Protein AF-E9SA96-F1 (afdb_monomer)

Solvent-accessible surface area (backbone atoms only — not comparable to full-atom values): 6809 Å² total; per-residue (Å²): 106,60,88,75,26,77,42,76,46,73,60,72,43,76,54,90,50,52,69,91,67,52,93,48,76,73,40,43,48,64,61,54,49,51,52,53,52,50,50,52,49,49,55,49,36,46,77,73,65,32,39,71,46,79,43,67,69,62,92,63,46,56,62,51,48,33,70,76,70,65,59,61,86,58,42,44,66,74,36,45,30,18,34,32,73,63,65,91,85,64,78,75,81,80,78,79,88,75,66,60,79,83,71,60,67,79,101,52,134

Sequence (109 aa):
MLFDASAVIIPLLKQKTDILQPENISHLNGFASIWCSIENLFLSATAEGYGCNLRVPLGNEEEYARKVLGFPEDYFMPCFIGIGKPHKDIVPVKQKEINIKERIHWDTF

Organism: NCBI:txid246199

Foldseek 3Di:
DQVPFPDKDWQKFQQPADPVDGPDPVSCVSVVVSVVVVVVVQVVLVVVQKHKDKDADDDCVQVVVCVVVVDDPSIDTGTMMGIHHDDPPDDPDDDDDDDVVVVDDDPDD

Structure (mmCIF, N/CA/C/O backbone):
data_AF-E9SA96-F1
#
_entry.id   AF-E9SA96-F1
#
loop_
_atom_site.group_PDB
_atom_site.id
_atom_site.type_symbol
_atom_site.label_atom_id
_atom_site.label_alt_id
_atom_site.label_comp_id
_atom_site.label_asym_id
_atom_site.label_entity_id
_atom_site.label_seq_id
_atom_site.pdbx_PDB_ins_code
_atom_site.Cartn_x
_atom_site.Cartn_y
_atom_site.Cartn_z
_atom_site.occupancy
_atom_site.B_iso_or_equiv
_atom_site.auth_seq_id
_atom_site.auth_comp_id
_atom_site.auth_asym_id
_atom_site.auth_atom_id
_atom_site.pdbx_PDB_model_num
ATOM 1 N N . MET A 1 1 ? -5.127 13.550 10.138 1.00 77.25 1 MET A N 1
ATOM 2 C CA . MET A 1 1 ? -5.333 12.207 9.532 1.00 77.25 1 MET A CA 1
ATOM 3 C C . MET A 1 1 ? -4.088 11.318 9.628 1.00 77.25 1 MET A C 1
ATOM 5 O O . MET A 1 1 ? -4.179 10.290 10.279 1.00 77.25 1 MET A O 1
ATOM 9 N N . LEU A 1 2 ? -2.935 11.683 9.037 1.00 90.19 2 LEU A N 1
ATOM 10 C CA . LEU A 1 2 ? -1.659 10.977 9.297 1.00 90.19 2 LEU A CA 1
ATOM 11 C C . LEU A 1 2 ? -1.010 11.421 10.616 1.00 90.19 2 LEU A C 1
ATOM 13 O O . LEU A 1 2 ? -0.554 10.585 11.380 1.00 90.19 2 LEU A O 1
ATOM 17 N N . PHE A 1 3 ? -1.018 12.728 10.896 1.00 90.56 3 PHE A N 1
ATOM 18 C CA . PHE A 1 3 ? -0.444 13.302 12.120 1.00 90.56 3 PHE A CA 1
ATOM 19 C C . PHE A 1 3 ? -1.127 12.798 13.403 1.00 90.56 3 PHE A C 1
ATOM 21 O O . PHE A 1 3 ? -0.476 12.611 14.420 1.00 90.56 3 PHE A O 1
ATOM 28 N N . ASP A 1 4 ? -2.433 12.534 13.323 1.00 90.44 4 ASP A N 1
ATOM 29 C CA . ASP A 1 4 ? -3.246 12.035 14.441 1.00 90.44 4 ASP A CA 1
ATOM 30 C C . ASP A 1 4 ? -3.297 10.498 14.500 1.00 90.44 4 ASP A C 1
ATOM 32 O O . ASP A 1 4 ? -3.971 9.929 15.359 1.00 90.44 4 ASP A O 1
ATOM 36 N N . ALA A 1 5 ? -2.643 9.806 13.558 1.00 94.06 5 ALA A N 1
ATOM 37 C CA . ALA A 1 5 ? -2.591 8.352 13.568 1.00 94.06 5 ALA A CA 1
ATOM 38 C C . ALA A 1 5 ? -1.715 7.866 14.730 1.00 94.06 5 ALA A C 1
ATOM 40 O O . ALA A 1 5 ? -0.719 8.491 15.088 1.00 94.06 5 ALA A O 1
ATOM 41 N N . SER A 1 6 ? -2.059 6.713 15.305 1.00 95.31 6 SER A N 1
ATOM 42 C CA . SER A 1 6 ? -1.246 6.093 16.358 1.00 95.31 6 SER A CA 1
ATOM 43 C C . SER A 1 6 ? 0.088 5.578 15.818 1.00 95.31 6 SER A C 1
ATOM 45 O O . SER A 1 6 ? 1.078 5.559 16.543 1.00 95.31 6 SER A O 1
ATOM 47 N N . ALA A 1 7 ? 0.116 5.171 14.548 1.00 95.75 7 ALA A N 1
ATOM 48 C CA . ALA A 1 7 ? 1.335 4.869 13.818 1.00 95.75 7 ALA A CA 1
ATOM 49 C C . ALA A 1 7 ? 1.188 5.240 12.338 1.00 95.75 7 ALA A C 1
ATOM 51 O O . ALA A 1 7 ? 0.086 5.234 11.781 1.00 95.75 7 ALA A O 1
ATOM 52 N N . VAL A 1 8 ? 2.325 5.520 11.701 1.00 96.50 8 VAL A N 1
ATOM 53 C CA . VAL A 1 8 ? 2.435 5.678 10.250 1.00 96.50 8 VAL A CA 1
ATOM 54 C C . VAL A 1 8 ? 3.267 4.524 9.706 1.00 96.50 8 VAL A C 1
ATOM 56 O O . VAL A 1 8 ? 4.395 4.300 10.139 1.00 96.50 8 VAL A O 1
ATOM 59 N N . ILE A 1 9 ? 2.692 3.789 8.764 1.00 96.81 9 ILE A N 1
ATOM 60 C CA . ILE A 1 9 ? 3.305 2.659 8.078 1.00 96.81 9 ILE A CA 1
ATOM 61 C C . ILE A 1 9 ? 3.705 3.112 6.677 1.00 96.81 9 ILE A C 1
ATOM 63 O O . ILE A 1 9 ? 2.913 3.721 5.952 1.00 96.81 9 ILE A O 1
ATOM 67 N N . ILE A 1 10 ? 4.939 2.781 6.303 1.00 97.12 10 ILE A N 1
ATOM 68 C CA . ILE A 1 10 ? 5.500 3.034 4.980 1.00 97.12 10 ILE A CA 1
ATOM 69 C C . ILE A 1 10 ? 5.712 1.683 4.292 1.00 97.12 10 ILE A C 1
ATOM 71 O O . ILE A 1 10 ? 6.707 1.010 4.568 1.00 97.12 10 ILE A O 1
ATOM 75 N N . PRO A 1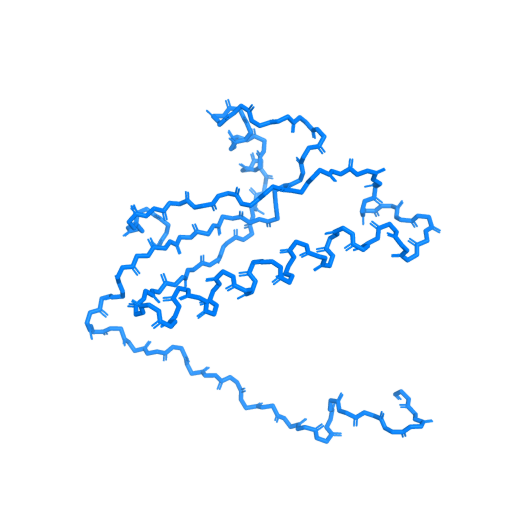 11 ? 4.768 1.226 3.453 1.00 97.19 11 PRO A N 1
ATOM 76 C CA . PRO A 1 11 ? 4.964 0.023 2.664 1.00 97.19 11 PRO A CA 1
ATOM 77 C C . PRO A 1 11 ? 6.045 0.284 1.611 1.00 97.19 11 PRO A C 1
ATOM 79 O O . PRO A 1 11 ? 6.072 1.341 0.983 1.00 97.19 11 PRO A O 1
ATOM 82 N N . LEU A 1 12 ? 6.938 -0.683 1.424 1.00 96.88 12 LEU A N 1
ATOM 83 C CA . LEU A 1 12 ? 8.060 -0.571 0.501 1.00 96.88 12 LEU A CA 1
ATOM 84 C C . LEU A 1 12 ? 8.102 -1.797 -0.410 1.00 96.88 12 LEU A C 1
ATOM 86 O O . LEU A 1 12 ? 8.081 -2.935 0.058 1.00 96.88 12 LEU A O 1
ATOM 90 N N . LEU A 1 13 ? 8.189 -1.560 -1.716 1.00 95.06 13 LEU A N 1
ATOM 91 C CA . LEU A 1 13 ? 8.363 -2.590 -2.735 1.00 95.06 13 LEU A CA 1
ATOM 92 C C . LEU A 1 13 ? 9.755 -2.462 -3.330 1.00 95.06 13 LEU A C 1
ATOM 94 O O . LEU A 1 13 ? 10.059 -1.438 -3.929 1.00 95.06 13 LEU A O 1
ATOM 98 N N . LYS A 1 14 ? 10.560 -3.521 -3.273 1.00 94.38 14 LYS A N 1
ATOM 99 C CA . LYS A 1 14 ? 11.806 -3.564 -4.039 1.00 94.38 14 LYS A CA 1
ATOM 100 C C . LYS A 1 14 ? 11.497 -3.523 -5.542 1.00 94.38 14 LYS A C 1
ATOM 102 O O . LYS A 1 14 ? 10.954 -4.492 -6.081 1.00 94.38 14 LYS A O 1
ATOM 107 N N . GLN A 1 15 ? 11.839 -2.428 -6.211 1.00 87.44 15 GLN A N 1
ATOM 108 C CA . GLN A 1 15 ? 11.685 -2.271 -7.652 1.00 87.44 15 GLN A CA 1
ATOM 109 C C . GLN A 1 15 ? 12.746 -3.097 -8.371 1.00 87.44 15 GLN A C 1
ATOM 111 O O . GLN A 1 15 ? 13.939 -2.824 -8.300 1.00 87.44 15 GLN A O 1
ATOM 116 N N . LYS A 1 16 ? 12.297 -4.136 -9.074 1.00 89.50 16 LYS A N 1
ATOM 117 C CA . LYS A 1 16 ? 13.148 -4.928 -9.977 1.00 89.50 16 LYS A CA 1
ATOM 118 C C . LYS A 1 16 ? 13.030 -4.478 -11.433 1.00 89.50 16 LYS A C 1
ATOM 120 O O . LYS A 1 16 ? 13.797 -4.935 -12.270 1.00 89.50 16 LYS A O 1
ATOM 125 N N . THR A 1 17 ? 12.040 -3.641 -11.723 1.00 91.75 17 THR A N 1
ATOM 126 C CA . THR A 1 17 ? 11.612 -3.232 -13.06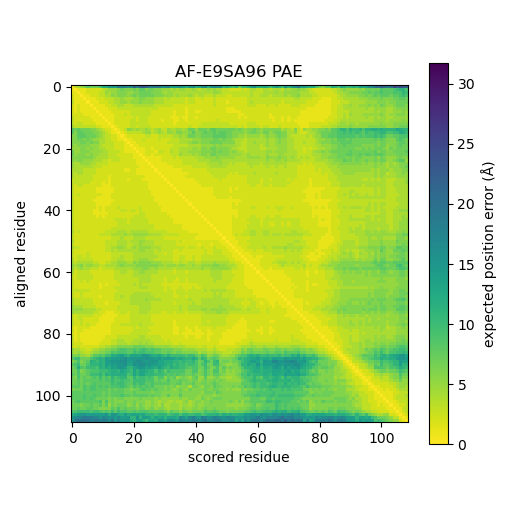1 1.00 91.75 17 THR A CA 1
ATOM 127 C C . THR A 1 17 ? 11.112 -1.792 -13.008 1.00 91.75 17 THR A C 1
ATOM 129 O O . THR A 1 17 ? 10.577 -1.366 -11.981 1.00 91.75 17 THR A O 1
ATOM 132 N N . ASP A 1 18 ? 11.252 -1.058 -14.114 1.00 90.62 18 ASP A N 1
ATOM 133 C CA . ASP A 1 18 ? 10.657 0.271 -14.265 1.00 90.62 18 ASP A CA 1
ATOM 134 C C . ASP A 1 18 ? 9.136 0.136 -14.446 1.00 90.62 18 ASP A C 1
ATOM 136 O O . ASP A 1 18 ? 8.655 -0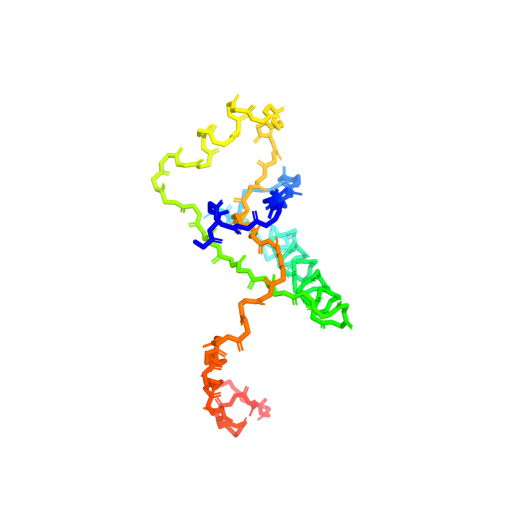.495 -15.391 1.00 90.62 18 ASP A O 1
ATOM 140 N N . ILE A 1 19 ? 8.379 0.688 -13.497 1.00 90.62 19 ILE A N 1
ATOM 141 C CA . ILE A 1 19 ? 6.911 0.641 -13.483 1.00 90.62 19 ILE A CA 1
ATOM 142 C C . ILE A 1 19 ? 6.276 1.760 -14.316 1.00 90.62 19 ILE A C 1
ATOM 144 O O . ILE A 1 19 ? 5.102 1.655 -14.666 1.00 90.62 19 ILE A O 1
ATOM 148 N N . LEU A 1 20 ? 7.024 2.828 -14.617 1.00 90.81 20 LEU A N 1
ATOM 149 C CA . LEU A 1 20 ? 6.564 3.955 -15.429 1.00 90.81 20 LEU A CA 1
ATOM 150 C C . LEU A 1 20 ? 6.863 3.740 -16.914 1.00 90.81 20 LEU A C 1
ATOM 152 O O . LEU A 1 20 ? 6.178 4.320 -17.753 1.00 90.81 20 LEU A O 1
ATOM 156 N N . GLN A 1 21 ? 7.849 2.901 -17.235 1.00 94.81 21 GLN A N 1
ATOM 157 C CA . GLN A 1 21 ? 8.176 2.456 -18.592 1.00 94.81 21 GLN A CA 1
ATOM 158 C C . GLN A 1 21 ? 8.247 0.915 -18.659 1.00 94.81 21 GLN A C 1
ATOM 160 O O . GLN A 1 21 ? 9.328 0.344 -18.821 1.00 94.81 21 GLN A O 1
ATOM 165 N N . PRO A 1 22 ? 7.114 0.201 -18.501 1.00 94.38 22 PRO A N 1
ATOM 166 C CA . PRO A 1 22 ? 7.115 -1.259 -18.494 1.00 94.38 22 PRO A CA 1
ATOM 167 C C . PRO A 1 22 ? 7.360 -1.829 -19.900 1.00 94.38 22 PRO A C 1
ATOM 169 O O . PRO A 1 22 ? 6.641 -1.506 -20.842 1.00 94.38 22 PRO A O 1
ATOM 172 N N . GLU A 1 23 ? 8.321 -2.748 -20.037 1.00 96.00 23 GLU A N 1
ATOM 173 C CA . GLU A 1 23 ? 8.558 -3.468 -21.302 1.00 96.00 23 GLU A CA 1
ATOM 174 C C . GLU A 1 23 ? 7.456 -4.496 -21.593 1.00 96.00 23 GLU A C 1
ATOM 176 O O . GLU A 1 23 ? 7.136 -4.790 -22.742 1.00 96.00 23 GLU A O 1
ATOM 181 N N . ASN A 1 24 ? 6.881 -5.077 -20.538 1.00 95.25 24 ASN A N 1
ATOM 182 C CA . ASN A 1 24 ? 5.798 -6.049 -20.607 1.00 95.25 24 ASN A CA 1
ATOM 183 C C . ASN A 1 24 ? 4.948 -5.995 -19.328 1.00 95.25 24 ASN A C 1
ATOM 185 O O . ASN A 1 24 ? 5.345 -5.411 -18.318 1.00 95.25 24 ASN A O 1
ATOM 189 N N . ILE A 1 25 ? 3.783 -6.648 -19.351 1.00 94.44 25 ILE A N 1
ATOM 190 C CA . ILE A 1 25 ? 2.828 -6.625 -18.232 1.00 94.44 25 ILE A CA 1
ATOM 191 C C . ILE A 1 25 ? 3.419 -7.154 -16.916 1.00 94.44 25 ILE A C 1
ATOM 193 O O . ILE A 1 25 ? 3.063 -6.672 -15.843 1.00 94.44 25 ILE A O 1
ATOM 197 N N . SER A 1 26 ? 4.375 -8.085 -16.977 1.00 94.50 26 SER A N 1
ATOM 198 C CA . SER A 1 26 ? 4.975 -8.675 -15.779 1.00 94.50 26 SER A CA 1
ATOM 199 C C . SER A 1 26 ? 5.801 -7.672 -14.970 1.00 94.50 26 SER A C 1
ATOM 201 O O . SER A 1 26 ? 5.975 -7.877 -13.768 1.00 94.50 26 SER A O 1
ATOM 203 N N . HIS A 1 27 ? 6.256 -6.563 -15.572 1.00 95.12 27 HIS A N 1
ATOM 204 C CA . HIS A 1 27 ? 6.924 -5.467 -14.851 1.00 95.12 27 HIS A CA 1
ATOM 205 C C . HIS A 1 27 ?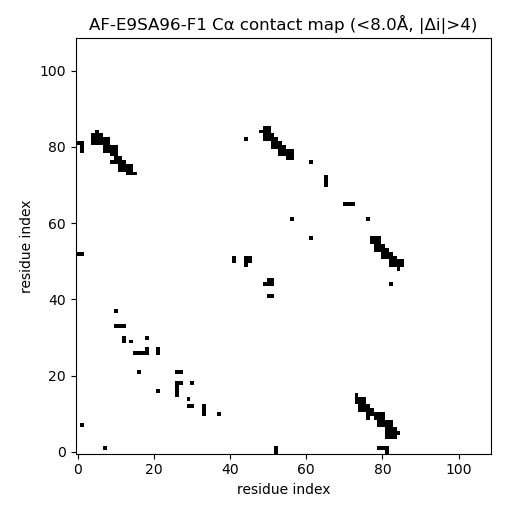 6.000 -4.810 -13.814 1.00 95.12 27 HIS A C 1
ATOM 207 O O . HIS A 1 27 ? 6.469 -4.250 -12.824 1.00 95.12 27 HIS A O 1
ATOM 213 N N . LEU A 1 28 ? 4.681 -4.916 -14.002 1.00 95.25 28 LEU A N 1
ATOM 214 C CA . LEU A 1 28 ? 3.674 -4.366 -13.096 1.00 95.25 28 LEU A CA 1
ATOM 215 C C . LEU A 1 28 ? 3.259 -5.352 -11.994 1.00 95.25 28 LEU A C 1
ATOM 217 O O . LEU A 1 28 ? 2.559 -4.957 -11.064 1.00 95.25 28 LEU A O 1
ATOM 221 N N . ASN A 1 29 ? 3.714 -6.611 -12.030 1.00 95.12 29 ASN A N 1
ATOM 222 C CA . ASN A 1 29 ? 3.324 -7.621 -11.038 1.00 95.12 29 ASN A CA 1
ATOM 223 C C . ASN A 1 29 ? 3.722 -7.219 -9.616 1.00 95.12 29 ASN A C 1
ATOM 225 O O . ASN A 1 29 ? 2.940 -7.399 -8.683 1.00 95.12 29 ASN A O 1
ATOM 229 N N . GLY A 1 30 ? 4.921 -6.651 -9.441 1.00 94.56 30 GLY A N 1
ATOM 230 C CA . GLY A 1 30 ? 5.360 -6.141 -8.141 1.00 94.56 30 GLY A CA 1
ATOM 231 C C . GLY A 1 30 ? 4.453 -5.016 -7.641 1.00 94.56 30 GLY A C 1
ATOM 232 O O . GLY A 1 30 ? 4.044 -5.026 -6.481 1.00 94.56 30 GLY A O 1
ATOM 233 N N . PHE A 1 31 ? 4.080 -4.096 -8.537 1.00 95.00 31 PHE A N 1
ATOM 234 C CA . PHE A 1 31 ? 3.181 -2.984 -8.233 1.00 95.00 31 PHE A CA 1
ATOM 235 C C . PHE A 1 31 ? 1.783 -3.478 -7.834 1.00 95.00 31 PHE A C 1
ATOM 237 O O . PHE A 1 31 ? 1.270 -3.081 -6.794 1.00 95.00 31 PHE A O 1
ATOM 244 N N . ALA A 1 32 ? 1.192 -4.414 -8.580 1.00 95.50 32 ALA A N 1
ATOM 245 C CA . ALA A 1 32 ? -0.076 -5.034 -8.194 1.00 95.50 32 ALA A CA 1
ATOM 246 C C . ALA A 1 32 ? 0.026 -5.767 -6.839 1.00 95.50 32 ALA A C 1
ATOM 248 O O . ALA A 1 32 ? -0.845 -5.630 -5.981 1.00 95.50 32 ALA A O 1
ATOM 249 N N . SER A 1 33 ? 1.123 -6.494 -6.607 1.00 96.25 33 SER A N 1
ATOM 250 C CA . SER A 1 33 ? 1.324 -7.292 -5.389 1.00 96.25 33 SER A CA 1
ATOM 251 C C . SER A 1 33 ? 1.420 -6.448 -4.116 1.00 96.25 33 SER A C 1
ATOM 253 O O . SER A 1 33 ? 0.895 -6.854 -3.074 1.00 96.25 33 SER A O 1
ATOM 255 N N . ILE A 1 34 ? 2.067 -5.275 -4.169 1.00 97.06 34 ILE A N 1
ATOM 256 C CA . ILE A 1 34 ? 2.131 -4.392 -2.996 1.00 97.06 34 ILE A CA 1
ATOM 257 C C . ILE A 1 34 ? 0.748 -3.832 -2.653 1.00 97.06 34 ILE A C 1
ATOM 259 O O . ILE A 1 34 ? 0.401 -3.794 -1.477 1.00 97.06 34 ILE A O 1
ATOM 263 N N . TRP A 1 35 ? -0.085 -3.503 -3.645 1.00 97.56 35 TRP A N 1
ATOM 264 C CA . TRP A 1 35 ? -1.460 -3.057 -3.398 1.00 97.56 35 TRP A CA 1
ATOM 265 C C . TRP A 1 35 ? -2.333 -4.154 -2.784 1.00 97.56 35 TRP A C 1
ATOM 267 O O . TRP A 1 35 ? -3.057 -3.879 -1.830 1.00 97.56 35 TRP A O 1
ATOM 277 N N . CYS A 1 36 ? -2.195 -5.408 -3.227 1.00 98.06 36 CYS A N 1
ATOM 278 C CA . CYS A 1 36 ? -2.851 -6.542 -2.565 1.00 98.06 36 CYS A CA 1
ATOM 279 C C . CYS A 1 36 ? -2.386 -6.709 -1.106 1.00 98.06 36 CYS A C 1
ATOM 281 O O . CYS A 1 36 ? -3.192 -6.973 -0.217 1.00 98.06 36 CYS A O 1
ATOM 283 N N . SER A 1 37 ? -1.087 -6.531 -0.842 1.00 97.75 37 SER A N 1
ATOM 284 C CA . SER A 1 37 ? -0.538 -6.590 0.523 1.00 97.75 37 SER A CA 1
ATOM 285 C C . SER A 1 37 ? -1.073 -5.462 1.413 1.00 97.75 37 SER A C 1
ATOM 287 O O . SER A 1 37 ? -1.381 -5.693 2.581 1.00 97.75 37 SER A O 1
ATOM 289 N N . ILE A 1 38 ? -1.209 -4.254 0.861 1.00 98.19 38 ILE A N 1
ATOM 290 C CA . ILE A 1 38 ? -1.783 -3.093 1.550 1.00 98.19 38 ILE A CA 1
ATOM 291 C C . ILE A 1 38 ? -3.260 -3.338 1.885 1.00 98.19 38 ILE A C 1
ATOM 293 O O . ILE A 1 38 ? -3.671 -3.089 3.015 1.00 98.19 38 ILE A O 1
ATOM 297 N N . GLU A 1 39 ? -4.042 -3.888 0.955 1.00 97.88 39 GLU A N 1
ATOM 298 C CA . GLU A 1 39 ? -5.450 -4.216 1.212 1.00 97.88 39 GLU A CA 1
ATOM 299 C C . GLU A 1 39 ? -5.591 -5.274 2.317 1.00 97.88 39 GLU A C 1
ATOM 301 O O . GLU A 1 39 ? -6.397 -5.119 3.233 1.00 97.88 39 GLU A O 1
ATOM 306 N N . ASN A 1 40 ? -4.740 -6.305 2.316 1.00 98.00 40 ASN A N 1
ATOM 307 C CA . ASN A 1 40 ? -4.712 -7.293 3.399 1.00 98.00 40 ASN A CA 1
ATOM 308 C C . ASN A 1 40 ? -4.418 -6.657 4.769 1.00 98.00 40 ASN A C 1
ATOM 310 O O . ASN A 1 40 ? -4.997 -7.074 5.777 1.00 98.00 40 ASN A O 1
ATOM 314 N N . LEU A 1 41 ? -3.552 -5.639 4.820 1.00 97.62 41 LEU A N 1
ATOM 315 C CA . LEU A 1 41 ? -3.297 -4.869 6.039 1.00 97.62 41 LEU A CA 1
ATOM 316 C C . LEU A 1 41 ? -4.558 -4.123 6.489 1.00 97.62 41 LEU A C 1
ATOM 318 O O . LEU A 1 41 ? -4.885 -4.168 7.673 1.00 97.62 41 LEU A O 1
ATOM 322 N N . PHE A 1 42 ? -5.291 -3.488 5.573 1.00 96.69 42 PHE A N 1
ATOM 323 C CA . PHE A 1 42 ? -6.535 -2.778 5.898 1.00 96.69 42 PHE A CA 1
ATOM 324 C C . PHE A 1 42 ? -7.630 -3.712 6.406 1.00 96.69 42 PHE A C 1
ATOM 326 O O . PHE A 1 42 ? -8.280 -3.403 7.409 1.00 96.69 42 PHE A O 1
ATOM 333 N N . LEU A 1 43 ? -7.803 -4.870 5.769 1.00 97.06 43 LEU A N 1
ATOM 334 C CA . LEU A 1 43 ? -8.757 -5.888 6.209 1.00 97.06 43 LEU A CA 1
ATOM 335 C C . LEU A 1 43 ? -8.405 -6.408 7.608 1.00 97.06 43 LEU A C 1
ATOM 337 O O . LEU A 1 43 ? -9.282 -6.505 8.465 1.00 97.06 43 LEU A O 1
ATOM 341 N N . SER A 1 44 ? -7.119 -6.660 7.869 1.00 97.69 44 SER A N 1
ATOM 342 C CA . SER A 1 44 ? -6.640 -7.113 9.182 1.00 97.69 44 SER A CA 1
ATOM 343 C C . SER A 1 44 ? -6.832 -6.042 10.258 1.00 97.69 44 SER A C 1
ATOM 345 O O . SER A 1 44 ? -7.371 -6.323 11.322 1.00 97.69 44 SER A O 1
ATOM 347 N N . ALA A 1 45 ? -6.462 -4.790 9.972 1.00 96.00 45 ALA A N 1
ATOM 348 C CA . ALA A 1 45 ? -6.671 -3.672 10.888 1.00 96.00 45 ALA A CA 1
ATOM 349 C C . ALA A 1 45 ? -8.158 -3.492 11.229 1.00 96.00 45 ALA A C 1
ATOM 351 O O . ALA A 1 45 ? -8.503 -3.319 12.396 1.00 96.00 45 ALA A O 1
ATOM 352 N N . THR A 1 46 ? -9.033 -3.604 10.227 1.00 94.12 46 THR A N 1
ATOM 353 C CA . THR A 1 46 ? -10.489 -3.532 10.410 1.00 94.12 46 THR A CA 1
ATOM 354 C C . THR A 1 46 ? -11.004 -4.665 11.297 1.00 94.12 46 THR A C 1
ATOM 356 O O . THR A 1 46 ? -11.807 -4.413 12.195 1.00 94.12 46 THR A O 1
ATOM 359 N N . ALA A 1 47 ? -10.529 -5.898 11.089 1.00 97.00 47 ALA A N 1
ATOM 360 C CA . ALA A 1 47 ? -10.903 -7.055 11.906 1.00 97.00 47 ALA A CA 1
ATOM 361 C C . ALA A 1 47 ? -10.508 -6.888 13.386 1.00 97.00 47 ALA A C 1
ATOM 363 O O . ALA A 1 47 ? -11.234 -7.326 14.274 1.00 97.00 47 ALA A O 1
ATOM 364 N N . GLU A 1 48 ? -9.404 -6.187 13.644 1.00 96.06 48 GLU A N 1
ATOM 365 C CA . GLU A 1 48 ? -8.905 -5.847 14.982 1.00 96.06 48 GLU A CA 1
ATOM 366 C C . GLU A 1 48 ? -9.535 -4.558 15.564 1.00 96.06 48 GLU A C 1
ATOM 368 O O . GLU A 1 48 ? -9.165 -4.096 16.645 1.00 96.06 48 GLU A O 1
ATOM 373 N N . GLY A 1 49 ? -10.496 -3.940 14.866 1.00 92.75 49 GLY A N 1
ATOM 374 C CA . GLY A 1 49 ? -11.190 -2.729 15.321 1.00 92.75 49 GLY A CA 1
ATOM 375 C C . GLY A 1 49 ? -10.386 -1.430 15.172 1.00 92.75 49 GLY A C 1
ATOM 376 O O . GLY A 1 49 ? -10.724 -0.415 15.790 1.00 92.75 49 GLY A O 1
ATOM 377 N N . TYR A 1 50 ? -9.329 -1.440 14.361 1.00 93.94 50 TYR A N 1
ATOM 378 C CA . TYR A 1 50 ? -8.582 -0.247 13.974 1.00 93.94 50 TYR A CA 1
ATOM 379 C C . TYR A 1 50 ? -9.128 0.364 12.681 1.00 93.94 50 TYR A C 1
ATOM 381 O O . TYR A 1 50 ? -9.744 -0.296 11.849 1.00 93.94 50 TYR A O 1
ATOM 389 N N . GLY A 1 51 ? -8.876 1.660 12.511 1.00 92.19 51 GLY A N 1
ATOM 390 C CA . GLY A 1 51 ? -9.092 2.378 11.264 1.00 92.19 51 GLY A CA 1
ATOM 391 C C . GLY A 1 51 ? -7.771 2.631 10.558 1.00 92.19 51 GLY A C 1
ATOM 392 O O . GLY A 1 51 ? -6.755 2.919 11.199 1.00 92.19 51 GLY A O 1
ATOM 393 N N . CYS A 1 52 ? -7.812 2.578 9.231 1.00 94.06 52 CYS A N 1
ATOM 394 C CA . CYS A 1 52 ? -6.698 2.950 8.377 1.00 94.06 52 CYS A CA 1
ATOM 395 C C . CYS A 1 52 ? -7.062 4.141 7.496 1.00 94.06 52 CYS A C 1
ATOM 397 O O . CYS A 1 52 ? -8.215 4.338 7.114 1.00 94.06 52 CYS A O 1
ATOM 399 N N . ASN A 1 53 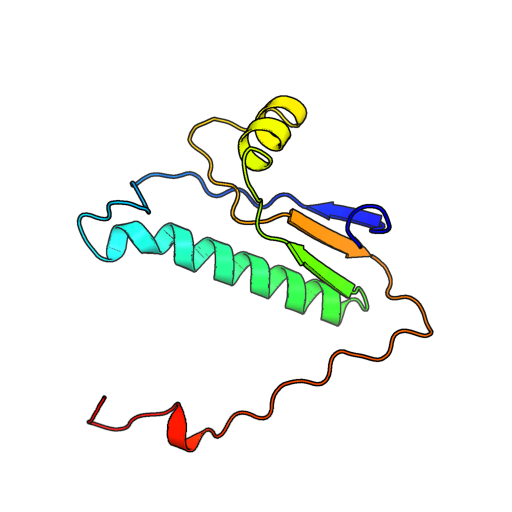? -6.051 4.924 7.146 1.00 91.75 53 ASN A N 1
ATOM 400 C CA . ASN A 1 53 ? -6.124 5.887 6.064 1.00 91.75 53 ASN A CA 1
ATOM 401 C C . ASN A 1 53 ? -4.937 5.703 5.123 1.00 91.75 53 ASN A C 1
ATOM 403 O O . ASN A 1 53 ? -3.873 5.248 5.539 1.00 91.75 53 ASN A O 1
ATOM 407 N N . LEU A 1 54 ? -5.136 6.078 3.863 1.00 94.31 54 LEU A N 1
ATOM 408 C CA . LEU A 1 54 ? -4.119 6.017 2.829 1.00 94.31 54 LEU A CA 1
ATOM 409 C C . LEU A 1 54 ? -3.933 7.395 2.202 1.00 94.31 54 LEU A C 1
ATOM 411 O O . LEU A 1 54 ? -4.908 8.092 1.918 1.00 94.31 54 LEU A O 1
ATOM 415 N N . ARG A 1 55 ? -2.679 7.763 1.934 1.00 95.00 55 ARG A N 1
ATOM 416 C CA . ARG A 1 55 ? -2.340 8.946 1.142 1.00 95.00 55 ARG A CA 1
ATOM 417 C C . ARG A 1 55 ? -1.196 8.647 0.185 1.00 95.00 55 ARG A C 1
ATOM 419 O O . ARG A 1 55 ? -0.121 8.240 0.617 1.00 95.00 55 ARG A O 1
ATOM 426 N N . VAL A 1 56 ? -1.415 8.884 -1.102 1.00 95.06 56 VAL A N 1
ATOM 427 C CA . VAL A 1 56 ? -0.350 8.819 -2.112 1.00 95.06 56 VAL A CA 1
ATOM 428 C C . VAL A 1 56 ? 0.551 10.060 -1.970 1.00 95.06 56 VAL A C 1
ATOM 430 O O . VAL A 1 56 ? 0.012 11.145 -1.721 1.00 95.06 56 VAL A O 1
ATOM 433 N N . PRO A 1 57 ? 1.889 9.933 -2.072 1.00 94.44 57 PRO A N 1
ATOM 434 C CA . PRO A 1 57 ? 2.803 11.069 -1.975 1.00 94.44 57 PRO A CA 1
ATOM 435 C C . PRO A 1 57 ? 2.567 12.074 -3.109 1.00 94.44 57 PRO A C 1
ATOM 437 O O . PRO A 1 57 ? 2.202 11.697 -4.222 1.00 94.44 57 PRO A O 1
ATOM 440 N N . LEU A 1 58 ? 2.794 13.355 -2.833 1.00 94.44 58 LEU A N 1
ATOM 441 C CA . LEU A 1 58 ? 2.714 14.456 -3.790 1.00 94.44 58 LEU A CA 1
ATOM 442 C C . LEU A 1 58 ? 4.055 15.192 -3.854 1.00 94.44 58 LEU A C 1
ATOM 444 O O . LEU A 1 58 ? 4.716 15.397 -2.839 1.00 94.44 58 LEU A O 1
ATOM 448 N N . GLY A 1 59 ? 4.448 15.633 -5.050 1.00 94.62 59 GLY A N 1
ATOM 449 C CA . GLY A 1 59 ? 5.706 16.357 -5.243 1.00 94.62 59 GLY A CA 1
ATOM 450 C C . GLY A 1 59 ? 6.918 15.538 -4.789 1.00 94.62 59 GLY A C 1
ATOM 451 O O . GLY A 1 59 ? 7.104 14.409 -5.226 1.00 94.62 59 GLY A O 1
ATOM 452 N N . ASN A 1 60 ? 7.736 16.108 -3.904 1.00 95.31 60 ASN A N 1
ATOM 453 C CA . ASN A 1 60 ? 8.974 15.502 -3.404 1.00 95.31 60 ASN A CA 1
ATOM 454 C C . ASN A 1 60 ? 8.809 14.753 -2.066 1.00 95.31 60 ASN A C 1
ATOM 456 O O . ASN A 1 60 ? 9.794 14.472 -1.383 1.00 95.31 60 ASN A O 1
ATOM 460 N N . GLU A 1 61 ? 7.580 14.436 -1.655 1.00 95.56 61 GLU A N 1
ATOM 461 C CA . GLU A 1 61 ? 7.327 13.787 -0.363 1.00 95.56 61 GLU A CA 1
ATOM 462 C C . GLU A 1 61 ? 7.941 12.388 -0.250 1.00 95.56 61 GLU A C 1
ATOM 464 O O . GLU A 1 61 ? 8.370 12.003 0.836 1.00 95.56 61 GLU A O 1
ATOM 469 N N . GLU A 1 62 ? 8.014 11.632 -1.349 1.00 93.88 62 GLU A N 1
ATOM 470 C CA . GLU A 1 62 ? 8.696 10.334 -1.365 1.00 93.88 62 GLU A CA 1
ATOM 471 C C . GLU A 1 62 ? 10.199 10.486 -1.103 1.00 93.88 62 GLU A C 1
ATOM 473 O O . GLU A 1 62 ? 10.749 9.799 -0.243 1.00 93.88 62 GLU A O 1
ATOM 478 N N . GLU A 1 63 ? 10.856 11.413 -1.802 1.00 95.19 63 GLU A N 1
ATOM 479 C CA . GLU A 1 63 ? 12.281 11.708 -1.622 1.00 95.19 63 GLU A CA 1
ATOM 480 C C . GLU A 1 63 ? 12.568 12.149 -0.181 1.00 95.19 63 GLU A C 1
ATOM 482 O O . GLU A 1 63 ? 13.512 11.675 0.458 1.00 95.19 63 GLU A O 1
ATOM 487 N N . TYR A 1 64 ? 11.707 13.008 0.371 1.00 96.44 64 TYR A N 1
ATOM 488 C CA . TYR A 1 64 ? 11.820 13.447 1.754 1.00 96.44 64 TYR A CA 1
ATOM 489 C C . TYR A 1 64 ? 11.648 12.284 2.743 1.00 96.44 64 TYR A C 1
ATOM 491 O O . TYR A 1 64 ? 12.471 12.122 3.646 1.00 96.44 64 TYR A O 1
ATOM 499 N N . ALA A 1 65 ? 10.627 11.438 2.562 1.00 96.00 65 ALA A N 1
ATOM 500 C CA . ALA A 1 65 ? 10.405 10.262 3.402 1.00 96.00 65 ALA A CA 1
ATOM 501 C C . ALA A 1 65 ? 11.595 9.294 3.347 1.00 96.00 65 ALA A C 1
ATOM 503 O O . ALA A 1 65 ? 12.038 8.805 4.387 1.00 96.00 65 ALA A O 1
ATOM 504 N N . ARG A 1 66 ? 12.164 9.077 2.156 1.00 96.50 66 ARG A N 1
ATOM 505 C CA . ARG A 1 66 ? 13.370 8.268 1.947 1.00 96.50 66 ARG A CA 1
ATOM 506 C C . ARG A 1 66 ? 14.560 8.816 2.716 1.00 96.50 66 ARG A C 1
ATOM 508 O O . ARG A 1 66 ? 15.211 8.064 3.434 1.00 96.50 66 ARG A O 1
ATOM 515 N N . LYS A 1 67 ? 14.807 10.125 2.634 1.00 97.38 67 LYS A N 1
ATOM 516 C CA . LYS A 1 67 ? 15.892 10.788 3.370 1.00 97.38 67 LYS A CA 1
ATOM 517 C C . LYS A 1 67 ? 15.739 10.648 4.886 1.00 97.38 67 LYS A C 1
ATOM 519 O O . LYS A 1 67 ? 16.732 10.452 5.578 1.00 97.38 67 LYS A O 1
ATOM 524 N N . VAL A 1 68 ? 14.515 10.769 5.399 1.00 97.12 68 VAL A N 1
ATOM 525 C CA . VAL A 1 68 ? 14.234 10.683 6.841 1.00 97.12 68 VAL A CA 1
ATOM 526 C C . VAL A 1 68 ? 14.343 9.248 7.360 1.00 97.12 68 VAL A C 1
ATOM 528 O O . VAL A 1 68 ? 14.892 9.032 8.437 1.00 97.12 68 VAL A O 1
ATOM 531 N N . LEU A 1 69 ? 13.821 8.271 6.616 1.00 96.81 69 LEU A N 1
ATOM 532 C CA . LEU A 1 69 ? 13.710 6.878 7.063 1.00 96.81 69 LEU A CA 1
ATOM 533 C C . LEU A 1 69 ? 14.876 5.990 6.616 1.00 96.81 69 LEU A C 1
ATOM 535 O O . LEU A 1 69 ? 15.042 4.893 7.143 1.00 96.81 69 LEU A O 1
ATOM 539 N N . GLY A 1 70 ? 15.674 6.442 5.650 1.00 97.50 70 GLY A N 1
ATOM 540 C CA . GLY A 1 70 ? 16.853 5.733 5.162 1.00 97.50 70 GLY A CA 1
ATOM 541 C C . GLY A 1 70 ? 16.542 4.442 4.404 1.00 97.50 70 GLY A C 1
ATOM 542 O O . GLY A 1 70 ? 17.366 3.529 4.420 1.00 97.50 70 GLY A O 1
ATOM 543 N N . PHE A 1 71 ? 15.370 4.324 3.763 1.00 96.88 71 PHE A N 1
ATOM 544 C CA . PHE A 1 71 ? 15.083 3.144 2.944 1.00 96.88 71 PHE A CA 1
ATOM 545 C C . PHE A 1 71 ? 15.815 3.197 1.589 1.00 96.88 71 PHE A C 1
ATOM 547 O O . PHE A 1 71 ? 15.997 4.286 1.038 1.00 96.88 71 PHE A O 1
ATOM 554 N N . PRO A 1 72 ? 16.252 2.047 1.037 1.00 95.38 72 PRO A N 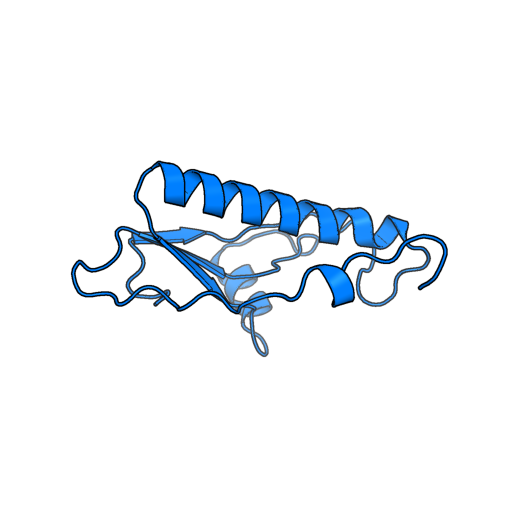1
ATOM 555 C CA . PRO A 1 72 ? 17.133 2.027 -0.133 1.00 95.38 72 PRO A CA 1
ATOM 556 C C . PRO A 1 72 ? 16.476 2.609 -1.391 1.00 95.38 72 PRO A C 1
ATOM 558 O O . PRO A 1 72 ? 15.262 2.505 -1.551 1.00 95.38 72 PRO A O 1
ATOM 561 N N . GLU A 1 73 ? 17.265 3.204 -2.293 1.00 92.12 73 GLU A N 1
ATOM 562 C CA . GLU A 1 73 ? 16.779 3.843 -3.534 1.00 92.12 73 GLU A CA 1
ATOM 563 C C . GLU A 1 73 ? 16.013 2.888 -4.452 1.00 92.12 73 GLU A C 1
ATOM 565 O O . GLU A 1 73 ? 15.040 3.292 -5.078 1.00 92.12 73 GLU A O 1
ATOM 570 N N . ASP A 1 74 ? 16.385 1.607 -4.464 1.00 93.56 74 ASP A N 1
ATOM 571 C CA . ASP A 1 74 ? 15.723 0.565 -5.251 1.00 93.56 74 ASP A CA 1
ATOM 572 C C . ASP A 1 74 ? 14.392 0.088 -4.640 1.00 93.56 74 ASP A C 1
ATOM 574 O O . ASP A 1 74 ? 13.844 -0.932 -5.058 1.00 93.56 74 ASP A O 1
ATOM 578 N N . TYR A 1 75 ? 13.848 0.808 -3.653 1.00 94.69 75 TYR A N 1
ATOM 579 C CA . TYR A 1 75 ? 12.511 0.581 -3.114 1.00 94.69 75 TYR A CA 1
ATOM 580 C C . TYR A 1 75 ? 11.559 1.714 -3.474 1.00 94.69 75 TYR A C 1
ATOM 582 O O . TYR A 1 75 ? 11.836 2.893 -3.254 1.00 94.69 75 TYR A O 1
ATOM 590 N N . PHE A 1 76 ? 10.382 1.318 -3.935 1.00 93.44 76 PHE A N 1
ATOM 591 C CA . PHE A 1 76 ? 9.244 2.175 -4.205 1.00 93.44 76 PHE A CA 1
ATOM 592 C C . PHE A 1 76 ? 8.309 2.257 -3.011 1.00 93.44 76 PHE A C 1
ATOM 594 O O . PHE A 1 76 ? 7.948 1.235 -2.420 1.00 93.44 76 PHE A O 1
ATOM 601 N N . MET A 1 77 ? 7.873 3.476 -2.717 1.00 95.62 77 MET A N 1
ATOM 602 C CA . MET A 1 77 ? 6.906 3.781 -1.673 1.00 95.62 77 MET A CA 1
ATOM 603 C C . MET A 1 77 ? 5.575 4.219 -2.313 1.00 95.62 77 MET A C 1
ATOM 605 O O . MET A 1 77 ? 5.450 5.378 -2.705 1.00 95.62 77 MET A O 1
ATOM 609 N N . PRO A 1 78 ? 4.549 3.349 -2.409 1.00 95.44 78 PRO A N 1
ATOM 610 C CA . PRO A 1 78 ? 3.286 3.710 -3.059 1.00 95.44 78 PRO A CA 1
ATOM 611 C C . PRO A 1 78 ? 2.466 4.742 -2.276 1.00 95.44 78 PRO A C 1
ATOM 613 O O . PRO A 1 78 ? 1.695 5.498 -2.866 1.00 95.44 78 PRO A O 1
ATOM 616 N N . CYS A 1 79 ? 2.565 4.740 -0.944 1.00 97.25 79 CYS A N 1
ATOM 617 C CA . CYS A 1 79 ? 1.702 5.541 -0.082 1.00 97.25 79 CYS A CA 1
ATOM 618 C C . CYS A 1 79 ? 2.237 5.678 1.345 1.00 97.25 79 CYS A C 1
ATOM 620 O O . CYS A 1 79 ? 3.068 4.898 1.797 1.00 97.25 79 CYS A O 1
ATOM 622 N N . PHE A 1 80 ? 1.660 6.625 2.077 1.00 97.69 80 PHE A N 1
ATOM 623 C CA . PHE A 1 80 ? 1.636 6.659 3.533 1.00 97.69 80 PHE A CA 1
ATOM 624 C C . PHE A 1 80 ? 0.366 5.970 4.032 1.00 97.69 80 PHE A C 1
ATOM 626 O O . PHE A 1 80 ? -0.719 6.229 3.502 1.00 97.69 80 PHE A O 1
ATOM 633 N N . ILE A 1 81 ? 0.487 5.150 5.075 1.00 97.88 81 ILE A N 1
ATOM 634 C CA . ILE A 1 81 ? -0.655 4.527 5.747 1.00 97.88 81 ILE A CA 1
ATOM 635 C C . ILE A 1 81 ? -0.698 5.004 7.195 1.00 97.88 81 ILE A C 1
ATO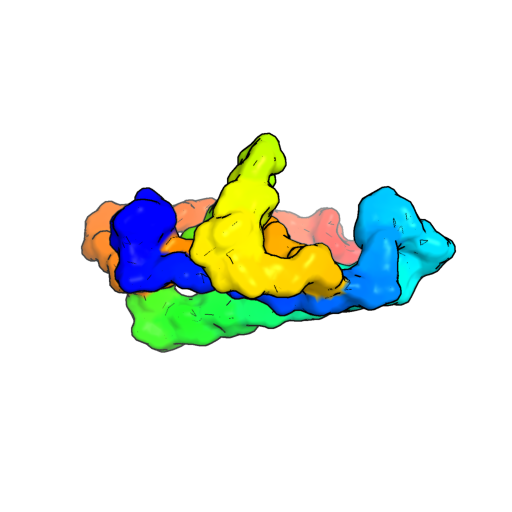M 637 O O . ILE A 1 81 ? 0.219 4.729 7.960 1.00 97.88 81 ILE A O 1
ATOM 641 N N . GLY A 1 82 ? -1.761 5.693 7.594 1.00 96.81 82 GLY A N 1
ATOM 642 C CA . GLY A 1 82 ? -2.030 5.962 9.006 1.00 96.81 82 GLY A CA 1
ATOM 643 C C . GLY A 1 82 ? -2.888 4.852 9.599 1.00 96.81 82 GLY A C 1
ATOM 644 O O . GLY A 1 82 ? -3.897 4.489 8.999 1.00 96.81 82 GLY A O 1
ATOM 645 N N . ILE A 1 83 ? -2.526 4.338 10.774 1.00 96.56 83 ILE A N 1
ATOM 646 C CA . ILE A 1 83 ? -3.331 3.371 11.533 1.00 96.56 83 ILE A CA 1
ATOM 647 C C . ILE A 1 83 ? -3.564 3.863 12.962 1.00 96.56 83 ILE A C 1
ATOM 649 O O . ILE A 1 83 ? -2.679 4.439 13.598 1.00 96.56 83 ILE A O 1
ATOM 653 N N . GLY A 1 84 ? -4.770 3.650 13.479 1.00 94.62 84 GLY A N 1
ATOM 654 C CA . GLY A 1 84 ? -5.121 4.018 14.847 1.00 94.62 84 GLY A CA 1
ATOM 655 C C . GLY A 1 84 ? -6.549 3.637 15.203 1.00 94.62 84 GLY A C 1
ATOM 656 O O . GLY A 1 84 ? -7.280 3.066 14.394 1.00 94.62 84 GLY A O 1
ATOM 657 N N . LYS A 1 85 ? -6.963 3.943 16.435 1.00 92.31 85 LYS A N 1
ATOM 658 C CA . LYS A 1 85 ? -8.365 3.773 16.829 1.00 92.31 85 LYS A CA 1
ATOM 659 C C . LYS A 1 85 ? -9.209 4.876 16.182 1.00 92.31 85 LYS A C 1
ATOM 661 O O . LYS A 1 85 ? -8.871 6.047 16.359 1.00 92.31 85 LYS A O 1
ATOM 666 N N . PRO A 1 86 ? -10.297 4.543 15.467 1.00 86.31 86 PRO A N 1
ATOM 667 C CA . PRO A 1 86 ? -11.213 5.554 14.957 1.00 86.31 86 PRO A CA 1
ATOM 668 C C . PRO A 1 86 ? -11.778 6.400 16.106 1.00 86.31 86 PRO A C 1
ATOM 670 O O . PRO A 1 86 ? -12.080 5.876 17.182 1.00 86.31 86 PRO A O 1
ATOM 673 N N . HIS A 1 87 ? -11.952 7.704 15.885 1.00 85.81 87 HIS A N 1
ATOM 674 C CA . HIS A 1 87 ? -12.727 8.528 16.810 1.00 85.81 87 HIS A CA 1
ATOM 675 C C . HIS A 1 87 ? -14.172 8.018 16.877 1.00 85.81 87 HIS A C 1
ATOM 677 O O . HIS A 1 87 ? -14.749 7.637 15.860 1.00 85.81 87 HIS A O 1
ATOM 683 N N . LYS A 1 88 ? -14.760 8.038 18.080 1.00 83.69 88 LYS A N 1
ATOM 684 C CA . LYS A 1 88 ? -16.106 7.499 18.344 1.00 83.69 88 LYS A CA 1
ATOM 685 C C . LYS A 1 88 ? -17.202 8.163 17.507 1.00 83.69 88 LYS A C 1
ATOM 687 O O . LYS A 1 88 ? -18.183 7.507 17.179 1.00 83.69 88 LYS A O 1
ATOM 692 N N . ASP A 1 89 ? -16.997 9.423 17.137 1.00 85.12 89 ASP A N 1
ATOM 693 C CA . ASP A 1 89 ? -17.992 10.248 16.448 1.00 85.12 89 ASP A CA 1
ATOM 694 C C . ASP A 1 89 ? -17.758 10.316 14.927 1.00 85.12 89 ASP A C 1
ATOM 696 O O . ASP A 1 89 ? -18.310 11.178 14.242 1.00 85.12 89 ASP A O 1
ATOM 700 N N . ILE A 1 90 ? -16.918 9.432 14.372 1.00 81.94 90 ILE A N 1
ATOM 701 C CA . ILE A 1 90 ? -16.704 9.370 12.924 1.00 81.94 90 ILE A CA 1
ATOM 702 C C . ILE A 1 90 ? -17.948 8.805 12.247 1.00 81.94 90 ILE A C 1
ATOM 704 O O . ILE A 1 90 ? -18.365 7.674 12.496 1.00 81.94 90 ILE A O 1
ATOM 708 N N . VAL A 1 91 ? -18.486 9.582 11.311 1.00 80.25 91 VAL A N 1
ATOM 709 C CA . VAL A 1 91 ? -19.441 9.074 10.330 1.00 80.25 91 VAL A CA 1
ATOM 710 C C . VAL A 1 91 ? -18.654 8.240 9.315 1.00 80.25 91 VAL A C 1
ATOM 712 O O . VAL A 1 91 ? -17.766 8.789 8.654 1.00 80.25 91 VAL A O 1
ATOM 715 N N . PRO A 1 92 ? -18.928 6.930 9.180 1.00 76.56 92 PRO A N 1
ATOM 716 C CA . PRO A 1 92 ? -18.230 6.104 8.208 1.00 76.56 92 PRO A CA 1
ATOM 717 C C . PRO A 1 92 ? -18.460 6.646 6.796 1.00 76.56 92 PRO A C 1
ATOM 719 O O . PRO A 1 92 ? -19.560 7.087 6.449 1.00 76.56 92 PRO A O 1
ATOM 722 N N . VAL A 1 93 ? -17.411 6.609 5.971 1.00 80.88 93 VAL A N 1
ATOM 723 C CA . VAL A 1 93 ? -17.516 7.009 4.566 1.00 80.88 93 VAL A CA 1
ATOM 724 C C . VAL A 1 93 ? -18.557 6.120 3.898 1.00 80.88 93 VAL A C 1
ATOM 726 O O . VAL A 1 93 ? -18.453 4.892 3.920 1.00 80.88 93 VAL A O 1
ATOM 729 N N . LYS A 1 94 ? -19.574 6.743 3.300 1.00 86.00 94 LYS A N 1
ATOM 730 C CA . LYS A 1 94 ? -20.597 6.013 2.558 1.00 86.00 94 LYS A CA 1
ATOM 731 C C . LYS A 1 94 ? -19.933 5.312 1.375 1.00 86.00 94 LYS A C 1
ATOM 733 O O . LYS A 1 94 ? -19.398 5.973 0.485 1.00 86.00 94 LYS A O 1
ATOM 738 N N . GLN A 1 95 ? -19.985 3.983 1.361 1.00 86.69 95 GLN A N 1
ATOM 739 C CA . GLN A 1 95 ? -19.519 3.213 0.215 1.00 86.69 95 GLN A CA 1
ATOM 740 C C . GLN A 1 95 ? -20.335 3.585 -1.024 1.00 86.69 95 GLN A C 1
ATOM 742 O O . GLN A 1 95 ? -21.555 3.769 -0.962 1.00 86.69 95 GLN A O 1
ATOM 747 N N . LYS A 1 96 ? -19.645 3.722 -2.157 1.00 90.06 96 LYS A N 1
ATOM 748 C CA . LYS A 1 96 ? -20.297 3.959 -3.441 1.00 90.06 96 LYS A CA 1
ATOM 749 C C . LYS A 1 96 ? -21.055 2.697 -3.836 1.00 90.06 96 LYS A C 1
ATOM 751 O O . LYS A 1 96 ? -20.482 1.613 -3.844 1.00 90.06 96 LYS A O 1
ATOM 756 N N . GLU A 1 97 ? -22.323 2.850 -4.195 1.00 93.38 97 GLU A N 1
ATOM 757 C CA . GLU A 1 97 ? -23.085 1.756 -4.783 1.00 93.38 97 GLU A CA 1
ATOM 758 C C . GLU A 1 97 ? -22.506 1.430 -6.164 1.00 93.38 97 GLU A C 1
ATOM 760 O O . GLU A 1 97 ? -22.312 2.317 -7.002 1.00 93.38 97 GLU A O 1
ATOM 765 N N . ILE A 1 98 ? -22.167 0.160 -6.378 1.00 93.25 98 ILE A N 1
ATOM 766 C CA . ILE A 1 98 ? -21.587 -0.324 -7.626 1.00 93.25 98 ILE A CA 1
ATOM 767 C C . ILE A 1 98 ? -22.629 -1.178 -8.343 1.00 93.25 98 ILE A C 1
ATOM 769 O O . ILE A 1 98 ? -23.067 -2.200 -7.817 1.00 93.25 98 ILE A O 1
ATOM 773 N N . ASN A 1 99 ? -22.992 -0.789 -9.568 1.00 94.25 99 ASN A N 1
ATOM 774 C CA . ASN A 1 99 ? -23.804 -1.632 -10.437 1.00 94.25 99 ASN A CA 1
ATOM 775 C C . ASN A 1 99 ? -22.951 -2.795 -10.965 1.00 94.25 99 ASN A C 1
ATOM 777 O O . ASN A 1 99 ? -22.117 -2.617 -11.851 1.00 94.25 99 ASN A O 1
ATOM 781 N N . ILE A 1 100 ? -23.170 -3.994 -10.426 1.00 93.50 100 ILE A N 1
ATOM 782 C CA . ILE A 1 100 ? -22.401 -5.198 -10.774 1.00 93.50 100 ILE A CA 1
ATOM 783 C C . ILE A 1 100 ? -22.513 -5.527 -12.272 1.00 93.50 100 ILE A C 1
ATOM 785 O O . ILE A 1 100 ? -21.533 -5.959 -12.878 1.00 93.50 100 ILE A O 1
ATOM 789 N N . LYS A 1 101 ? -23.672 -5.266 -12.894 1.00 91.38 101 LYS A N 1
ATOM 790 C CA . LYS A 1 101 ? -23.902 -5.544 -14.323 1.00 91.38 101 LYS A CA 1
ATOM 791 C C . LYS A 1 101 ? -23.044 -4.679 -15.251 1.00 91.38 101 LYS A C 1
ATOM 793 O O . LYS A 1 101 ? -22.809 -5.075 -16.380 1.00 91.38 101 LYS A O 1
ATOM 798 N N . GLU A 1 102 ? -22.581 -3.521 -14.780 1.00 92.31 102 GLU A N 1
ATOM 799 C CA . GLU A 1 102 ? -21.677 -2.621 -15.517 1.00 92.31 102 GLU A CA 1
ATOM 800 C C . GLU A 1 102 ? -20.189 -2.903 -15.239 1.00 92.31 102 GLU A C 1
ATOM 802 O O . GLU A 1 102 ? -19.323 -2.170 -15.714 1.00 92.31 102 GLU A O 1
ATOM 807 N N . ARG A 1 103 ? -19.875 -3.892 -14.391 1.00 91.81 103 ARG A N 1
ATOM 808 C CA . ARG A 1 103 ? -18.500 -4.223 -13.974 1.00 91.81 103 ARG A CA 1
ATOM 809 C C . ARG A 1 103 ? -18.077 -5.638 -14.337 1.00 91.81 103 ARG A C 1
ATOM 811 O O . ARG A 1 103 ? -16.884 -5.881 -14.481 1.00 91.81 103 ARG A O 1
ATOM 818 N N . ILE A 1 104 ? -19.024 -6.568 -14.432 1.00 92.75 104 ILE A N 1
ATOM 819 C CA . ILE A 1 104 ? -18.771 -7.947 -14.848 1.00 92.75 104 ILE A CA 1
ATOM 820 C C . ILE A 1 104 ? -19.188 -8.079 -16.306 1.00 92.75 104 ILE A C 1
ATOM 822 O O . ILE A 1 104 ? -20.365 -7.926 -16.627 1.00 92.75 104 ILE A O 1
ATOM 826 N N . HIS A 1 105 ? -18.223 -8.393 -17.164 1.00 92.12 105 HIS A N 1
ATOM 827 C CA . HIS A 1 105 ? -18.438 -8.567 -18.591 1.00 92.12 105 HIS A CA 1
ATOM 828 C C . HIS A 1 105 ? -18.241 -10.048 -18.937 1.00 92.12 105 HIS A C 1
ATOM 830 O O . HIS A 1 105 ? -17.218 -10.639 -18.591 1.00 92.12 105 HIS A O 1
ATOM 836 N N . TRP A 1 106 ? -19.246 -10.657 -19.567 1.00 92.19 106 TRP A N 1
ATOM 837 C CA . TRP A 1 106 ? -19.209 -12.049 -20.020 1.00 92.19 106 TRP A CA 1
ATOM 838 C C . TRP A 1 106 ? -19.007 -12.060 -21.531 1.00 92.19 106 TRP A C 1
ATOM 840 O O . TRP A 1 106 ? -19.793 -11.443 -22.244 1.00 92.19 106 TRP A O 1
ATOM 850 N N . ASP A 1 107 ? -17.952 -12.725 -22.003 1.00 92.00 107 ASP A N 1
ATOM 851 C CA . ASP A 1 107 ? -17.620 -12.934 -23.426 1.00 92.00 107 ASP A CA 1
ATOM 852 C C . ASP A 1 107 ? -17.390 -11.668 -24.283 1.00 92.00 107 ASP A C 1
ATOM 854 O O . ASP A 1 107 ? -17.028 -11.762 -25.456 1.00 92.00 107 ASP A O 1
ATOM 858 N N . THR A 1 108 ? -17.535 -10.477 -23.705 1.00 84.00 108 THR A N 1
ATOM 859 C CA . THR A 1 108 ? -17.269 -9.170 -24.322 1.00 84.00 108 THR A CA 1
ATOM 860 C C . THR A 1 108 ? -16.537 -8.269 -23.328 1.00 84.00 108 THR A C 1
ATOM 862 O O . THR A 1 108 ? -16.587 -8.535 -22.131 1.00 84.00 108 THR A O 1
ATOM 865 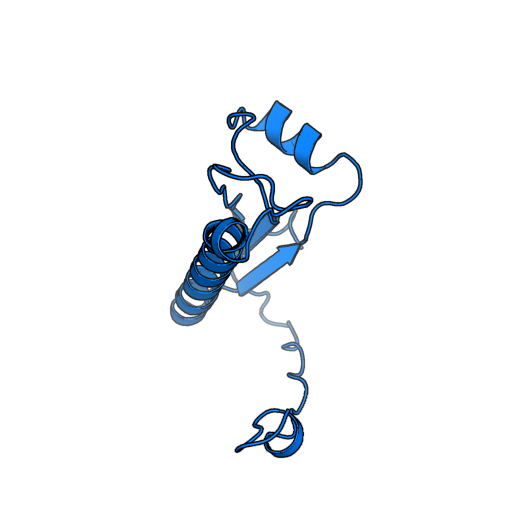N N . PHE A 1 109 ? -15.865 -7.216 -23.800 1.00 73.75 109 PHE A N 1
ATOM 866 C CA . PHE A 1 109 ? -15.254 -6.181 -22.952 1.00 73.75 109 PHE A CA 1
ATOM 867 C C . PHE A 1 109 ? -16.145 -4.941 -22.887 1.00 73.75 109 PHE A C 1
ATOM 869 O O . PHE A 1 109 ? -16.819 -4.651 -23.900 1.00 73.75 109 PHE A O 1
#

Radius of gyration: 17.11 Å; Cα contacts (8 Å, |Δi|>4): 106; chains: 1; bounding box: 41×29×43 Å

Secondary structure (DSSP, 8-state):
--TTSSEEE---EE-SS-SSS-SSGGGGHHHHHHHHHHHHHHHHHHHTT-EEEEE---TTHHHHHHHHH---TTEE---EEEEEPPPTTPPPPPPPP--GGGT--SS--

InterPro domains:
  IPR000415 Nitroreductase-like [G3DSA:3.40.109.10] (1-109)
  IPR000415 Nitroreductase-like [SSF55469] (2-109)

Nearest PDB structures (foldseek):
  7z0w-assembly3_F  TM=8.223E-01  e=1.960E-03  Escherichia coli K-12
  5uu6-assembly1_A  TM=8.363E-01  e=2.245E-03  Vibrio parahaemolyticus RIMD 2210633
  5uu6-assembly2_D  TM=8.399E-01  e=2.245E-03  Vibrio parahaemolyticus RIMD 2210633
  4xom-assembly2_D  TM=7.182E-01  e=1.960E-03  My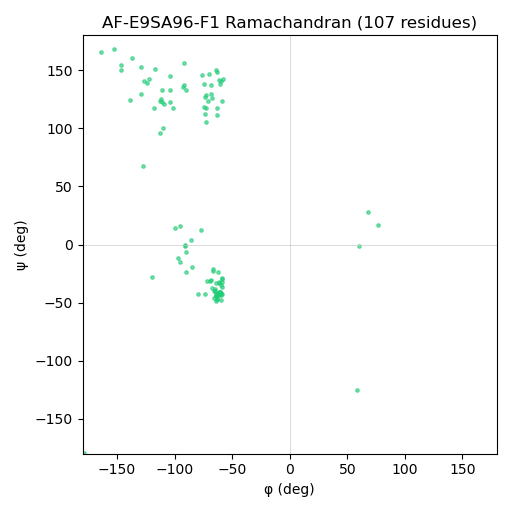cobacterium tuberculosis H37Rv
  7tmg-assembly1_B  TM=7.579E-01  e=3.865E-03  Klebsiella pneumoniae subsp. pneumoniae HS11286

pLDDT: mean 93.23, std 4.82, range [73.75, 98.19]

Mean predicted aligned error: 4.38 Å